Protein AF-A0A5D4K9P0-F1 (afdb_monomer_lite)

Foldseek 3Di:
DLCCQQDPPPNRDDNVRSVVVVVVLVVVQVCCCVPVVDDDDPVVSCVVVVSNVVVD

Structure (mmCIF, N/CA/C/O backbone):
data_AF-A0A5D4K9P0-F1
#
_entry.id   AF-A0A5D4K9P0-F1
#
loop_
_atom_site.group_PDB
_atom_site.id
_atom_site.type_symbol
_atom_site.label_atom_id
_atom_site.label_alt_id
_atom_site.label_comp_id
_atom_site.label_asym_id
_atom_site.label_entity_id
_atom_site.label_seq_id
_atom_site.pdbx_PDB_ins_code
_atom_site.Cartn_x
_atom_site.Cartn_y
_atom_site.Cartn_z
_atom_site.occupancy
_atom_site.B_iso_or_equiv
_atom_site.auth_seq_id
_atom_site.auth_comp_id
_atom_site.auth_asym_id
_atom_site.auth_atom_id
_atom_site.pdbx_PDB_model_num
ATOM 1 N N . LEU A 1 1 ? 4.413 -5.300 -1.023 1.00 87.75 1 LEU A N 1
ATOM 2 C CA . LEU A 1 1 ? 3.396 -4.383 -1.598 1.00 87.75 1 LEU A CA 1
ATOM 3 C C . LEU A 1 1 ? 3.957 -3.331 -2.568 1.00 87.75 1 LEU A C 1
ATOM 5 O O . LEU A 1 1 ? 3.474 -3.264 -3.689 1.00 87.75 1 LEU A O 1
ATOM 9 N N . TYR A 1 2 ? 4.969 -2.531 -2.196 1.00 91.56 2 TYR A N 1
ATOM 10 C CA . TYR A 1 2 ? 5.612 -1.594 -3.141 1.00 91.56 2 TYR A CA 1
ATOM 11 C C . TYR A 1 2 ? 6.120 -2.294 -4.404 1.00 91.56 2 TYR A C 1
ATOM 13 O O . TYR A 1 2 ? 5.757 -1.898 -5.505 1.00 91.56 2 TYR A O 1
ATOM 21 N N . HIS A 1 3 ? 6.877 -3.382 -4.219 1.00 91.44 3 HIS A N 1
ATOM 22 C CA . HIS A 1 3 ? 7.386 -4.194 -5.319 1.00 91.44 3 HIS A CA 1
ATOM 23 C C . HIS A 1 3 ? 6.252 -4.659 -6.242 1.00 91.44 3 HIS A C 1
ATOM 25 O O . HIS A 1 3 ? 6.255 -4.278 -7.403 1.00 91.44 3 HIS A O 1
ATOM 31 N N . TYR A 1 4 ? 5.230 -5.330 -5.691 1.00 91.62 4 TYR A N 1
ATOM 32 C CA . TYR A 1 4 ? 4.015 -5.735 -6.413 1.00 91.62 4 TYR A CA 1
ATOM 33 C C . TYR A 1 4 ? 3.423 -4.605 -7.272 1.00 91.62 4 TYR A C 1
ATOM 35 O O . TYR A 1 4 ? 3.196 -4.790 -8.462 1.00 91.62 4 TYR A O 1
ATOM 43 N N . TYR A 1 5 ? 3.233 -3.401 -6.719 1.00 92.19 5 TYR A N 1
ATOM 44 C CA . TYR A 1 5 ? 2.677 -2.287 -7.496 1.00 92.19 5 TYR A CA 1
ATOM 45 C C . TYR A 1 5 ? 3.590 -1.824 -8.631 1.00 92.19 5 TYR A C 1
ATOM 47 O O . TYR A 1 5 ? 3.089 -1.419 -9.678 1.00 92.19 5 TYR A O 1
ATOM 55 N N . THR A 1 6 ? 4.907 -1.882 -8.436 1.00 95.38 6 THR A N 1
ATOM 56 C CA . THR A 1 6 ? 5.889 -1.493 -9.456 1.00 95.38 6 THR A CA 1
ATOM 57 C C . THR A 1 6 ? 6.173 -2.581 -10.495 1.00 95.38 6 THR A C 1
ATOM 59 O O . THR A 1 6 ? 6.692 -2.253 -11.557 1.00 95.38 6 THR A O 1
ATOM 62 N N . THR A 1 7 ? 5.850 -3.850 -10.215 1.00 94.25 7 THR A N 1
ATOM 63 C CA . THR A 1 7 ? 6.203 -5.000 -11.074 1.00 94.25 7 THR A CA 1
ATOM 64 C C . THR A 1 7 ? 5.015 -5.819 -11.580 1.00 94.25 7 THR A C 1
ATOM 66 O O . THR A 1 7 ? 5.218 -6.762 -12.342 1.00 94.25 7 THR A O 1
ATOM 69 N N . ARG A 1 8 ? 3.776 -5.472 -11.210 1.00 92.25 8 ARG A N 1
ATOM 70 C CA . ARG A 1 8 ? 2.568 -6.144 -11.715 1.00 92.25 8 ARG A CA 1
ATOM 71 C C . ARG A 1 8 ? 2.467 -6.088 -13.242 1.00 92.25 8 ARG A C 1
ATOM 73 O O . ARG A 1 8 ? 2.810 -5.087 -13.868 1.00 92.25 8 ARG A O 1
ATOM 80 N N . THR A 1 9 ? 1.934 -7.158 -13.822 1.00 92.06 9 THR A N 1
ATOM 81 C CA . THR A 1 9 ? 1.819 -7.349 -15.277 1.00 92.06 9 THR A CA 1
ATOM 82 C C . THR A 1 9 ? 0.869 -6.349 -15.933 1.00 92.06 9 THR A C 1
ATOM 84 O O . THR A 1 9 ? 1.148 -5.855 -17.023 1.00 92.06 9 THR A O 1
ATOM 87 N N . VAL A 1 10 ? -0.235 -6.008 -15.263 1.00 93.00 10 VAL A N 1
ATOM 88 C CA . VAL A 1 10 ? -1.228 -5.048 -15.758 1.00 93.00 10 VAL A CA 1
ATOM 89 C C . VAL A 1 10 ? -1.055 -3.705 -15.046 1.00 93.00 10 VAL A C 1
ATOM 91 O O . VAL A 1 10 ? -1.228 -3.605 -13.831 1.00 93.00 10 VAL A O 1
ATOM 94 N N . ASN A 1 11 ? -0.757 -2.656 -15.819 1.00 93.50 11 ASN A N 1
ATOM 95 C CA . ASN A 1 11 ? -0.599 -1.272 -15.351 1.00 93.50 11 ASN A CA 1
ATOM 96 C C . ASN A 1 11 ? 0.425 -1.108 -14.201 1.00 93.50 11 ASN A C 1
ATOM 98 O O . ASN A 1 11 ? 0.046 -0.690 -13.100 1.00 93.50 11 ASN A O 1
ATOM 102 N N . PRO A 1 12 ? 1.712 -1.448 -14.393 1.00 95.12 12 PRO A N 1
ATOM 103 C CA . PRO A 1 12 ? 2.733 -1.226 -13.371 1.00 95.12 12 PRO A CA 1
ATOM 104 C C . PRO A 1 12 ? 2.817 0.260 -13.005 1.00 95.12 12 PRO A C 1
ATOM 106 O O . PRO A 1 12 ? 2.873 1.131 -13.872 1.00 95.12 12 PRO A O 1
ATOM 109 N N . LEU A 1 13 ? 2.821 0.555 -11.707 1.00 96.69 13 LEU A N 1
ATOM 110 C CA . LEU A 1 13 ? 2.901 1.923 -11.206 1.00 96.69 13 LEU A CA 1
ATOM 111 C C . LEU A 1 13 ? 4.349 2.415 -11.196 1.00 96.69 13 LEU A C 1
ATOM 113 O O . LEU A 1 13 ? 5.267 1.696 -10.789 1.00 96.69 13 LEU A O 1
ATOM 117 N N . LYS A 1 14 ? 4.563 3.684 -11.553 1.00 96.88 14 LYS A N 1
ATOM 118 C CA . LYS A 1 14 ? 5.863 4.343 -11.368 1.00 96.88 14 LYS A CA 1
ATOM 119 C C . LYS A 1 14 ? 6.134 4.548 -9.877 1.00 96.88 14 LYS A C 1
ATOM 121 O O . LYS A 1 14 ? 5.216 4.644 -9.064 1.00 96.88 14 LYS A O 1
ATOM 126 N N . LYS A 1 15 ? 7.413 4.709 -9.509 1.00 95.19 15 LYS A N 1
ATOM 127 C CA . LYS A 1 15 ? 7.863 4.837 -8.105 1.00 95.19 15 LYS A CA 1
ATOM 128 C C . LYS A 1 15 ? 7.017 5.820 -7.282 1.00 95.19 15 LYS A C 1
ATOM 130 O O . LYS A 1 15 ? 6.560 5.476 -6.199 1.00 95.19 15 LYS A O 1
ATOM 135 N N . LYS A 1 16 ? 6.765 7.026 -7.810 1.00 97.50 16 LYS A N 1
ATOM 136 C CA . LYS A 1 16 ? 5.971 8.058 -7.118 1.00 97.50 16 LYS A CA 1
ATOM 137 C C . LYS A 1 16 ? 4.502 7.657 -6.950 1.00 97.50 16 LYS A C 1
ATOM 139 O O . LYS A 1 16 ? 3.946 7.843 -5.876 1.00 97.50 16 LYS A O 1
ATOM 144 N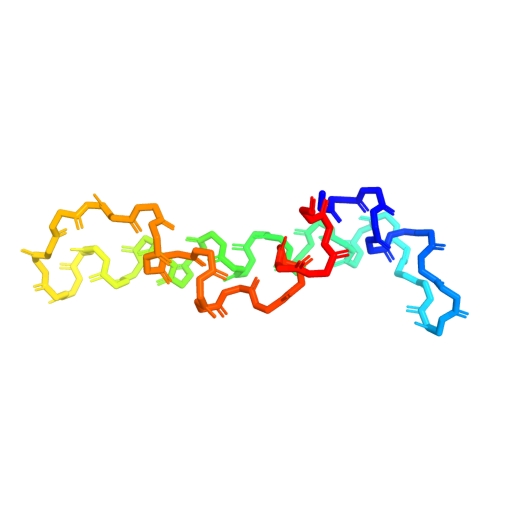 N . GLU A 1 17 ? 3.894 7.073 -7.976 1.00 96.75 17 GLU A N 1
ATOM 145 C CA . GLU A 1 17 ? 2.494 6.630 -7.947 1.00 96.75 17 GLU A CA 1
ATOM 146 C C . GLU A 1 17 ? 2.297 5.506 -6.926 1.00 96.75 17 GLU A C 1
ATOM 148 O O . GLU A 1 17 ? 1.379 5.560 -6.110 1.00 96.75 17 GLU A O 1
ATOM 153 N N . ALA A 1 18 ? 3.212 4.531 -6.905 1.00 95.75 18 ALA A N 1
ATOM 154 C CA . ALA A 1 18 ? 3.198 3.450 -5.927 1.00 95.75 18 ALA A CA 1
ATOM 155 C C . ALA A 1 18 ? 3.298 3.984 -4.487 1.00 95.75 18 ALA A C 1
ATOM 157 O O . ALA A 1 18 ? 2.561 3.526 -3.615 1.00 95.75 18 ALA A O 1
ATOM 158 N N . MET A 1 19 ? 4.15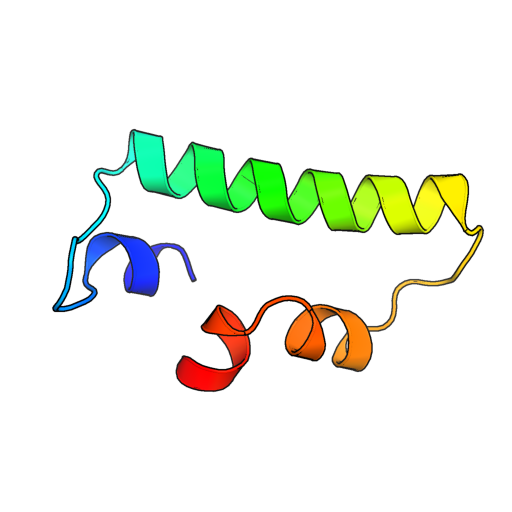4 4.981 -4.232 1.00 96.88 19 MET A N 1
ATOM 159 C CA . MET A 1 19 ? 4.243 5.626 -2.914 1.00 96.88 19 MET A CA 1
ATOM 160 C C . MET A 1 19 ? 2.934 6.312 -2.523 1.00 96.88 19 MET A 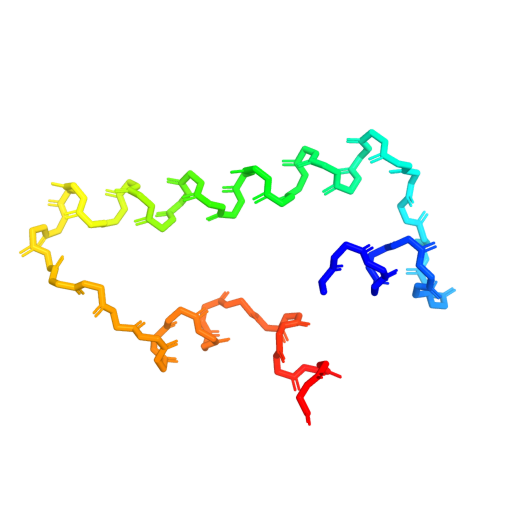C 1
ATOM 162 O O . MET A 1 19 ? 2.439 6.079 -1.423 1.00 96.88 19 MET A O 1
ATOM 166 N N . VAL A 1 20 ? 2.330 7.091 -3.426 1.00 97.06 20 VAL A N 1
ATOM 167 C CA . VAL A 1 20 ? 1.056 7.782 -3.157 1.00 97.06 20 VAL A CA 1
ATOM 168 C C . VAL A 1 20 ? -0.059 6.784 -2.830 1.00 97.06 20 VAL A C 1
ATOM 170 O O . VAL A 1 20 ? -0.786 6.977 -1.855 1.00 97.06 20 VAL A O 1
ATOM 173 N N . VAL A 1 21 ? -0.166 5.682 -3.580 1.00 94.44 21 VAL A N 1
ATOM 174 C CA . VAL A 1 21 ? -1.158 4.623 -3.317 1.00 94.44 21 VAL A CA 1
ATOM 175 C C . VAL A 1 21 ? -0.942 3.976 -1.948 1.00 94.44 21 VAL A C 1
ATOM 177 O O . VAL A 1 21 ? -1.906 3.757 -1.209 1.00 94.44 21 VAL A O 1
ATOM 180 N N . LEU A 1 22 ? 0.309 3.678 -1.590 1.00 93.38 22 LEU A N 1
ATOM 181 C CA . LEU A 1 22 ? 0.643 3.078 -0.298 1.00 93.38 22 LEU A CA 1
ATOM 182 C C . LEU A 1 22 ? 0.334 4.023 0.864 1.00 93.38 22 LEU A C 1
ATOM 184 O O . LEU A 1 22 ? -0.341 3.614 1.808 1.00 93.38 22 LEU A O 1
ATOM 188 N N . CYS A 1 23 ? 0.738 5.291 0.771 1.00 96.19 23 CYS A N 1
ATOM 189 C CA . CYS A 1 23 ? 0.393 6.307 1.763 1.00 96.19 23 CYS A CA 1
ATOM 190 C C . CYS A 1 23 ? -1.126 6.461 1.901 1.00 96.19 23 CYS A C 1
ATOM 192 O O . CYS A 1 23 ? -1.635 6.481 3.017 1.00 96.19 23 CYS A O 1
ATOM 194 N N . GLY A 1 24 ? -1.870 6.484 0.792 1.00 94.69 24 GLY A N 1
ATOM 195 C CA . GLY A 1 24 ? -3.332 6.547 0.818 1.00 94.69 24 GLY A CA 1
ATOM 196 C C . GLY A 1 24 ? -3.978 5.364 1.549 1.00 94.69 24 GLY A C 1
ATOM 197 O O . GLY A 1 24 ? -4.948 5.548 2.284 1.00 94.69 24 GLY A O 1
ATOM 198 N N . LYS A 1 25 ? -3.432 4.151 1.404 1.00 92.50 25 LYS A N 1
ATOM 199 C CA . LYS A 1 25 ? -3.896 2.970 2.155 1.00 92.50 25 LYS A CA 1
ATOM 200 C C . LYS A 1 25 ? -3.582 3.081 3.647 1.00 92.50 25 LYS A C 1
ATOM 202 O O . LYS A 1 25 ? -4.465 2.821 4.460 1.00 92.50 25 LYS A O 1
ATOM 207 N N . LEU A 1 26 ? -2.377 3.528 4.002 1.00 93.62 26 LEU A N 1
ATOM 208 C CA . LEU A 1 26 ? -1.995 3.769 5.399 1.00 93.62 26 LEU A CA 1
ATOM 209 C C . LEU A 1 26 ? -2.901 4.814 6.060 1.00 93.62 26 LEU A C 1
ATOM 211 O O . LEU A 1 26 ? -3.381 4.599 7.170 1.00 93.62 26 LEU A O 1
ATOM 215 N N . LEU A 1 27 ? -3.202 5.908 5.355 1.00 96.06 27 LEU A N 1
ATOM 216 C CA . LEU A 1 27 ? -4.101 6.951 5.848 1.00 96.06 27 LEU A CA 1
ATOM 217 C C . LEU A 1 27 ? -5.514 6.422 6.114 1.00 96.06 27 LEU A C 1
ATOM 219 O O . LEU A 1 27 ? -6.113 6.805 7.113 1.00 96.06 27 LEU A O 1
ATOM 223 N N . LYS A 1 28 ? -6.043 5.516 5.280 1.00 93.06 28 LYS A N 1
ATOM 224 C CA . LYS A 1 28 ? -7.353 4.884 5.524 1.00 93.06 28 LYS A CA 1
ATOM 225 C C . LYS A 1 28 ? -7.360 4.034 6.794 1.00 93.06 28 LYS A C 1
ATOM 227 O O . LYS A 1 28 ? -8.321 4.113 7.556 1.00 93.06 28 LYS A O 1
ATOM 232 N N . ILE A 1 29 ? -6.292 3.269 7.032 1.00 93.12 29 ILE A N 1
ATOM 233 C CA . ILE A 1 29 ? -6.139 2.468 8.254 1.00 93.12 29 ILE A CA 1
ATOM 234 C C . ILE A 1 29 ? -6.097 3.398 9.469 1.00 93.12 29 ILE A C 1
ATOM 236 O O . ILE A 1 29 ? -6.907 3.249 10.378 1.00 93.12 29 ILE A O 1
ATOM 240 N N . LEU A 1 30 ? -5.223 4.411 9.454 1.00 95.25 30 LEU A N 1
ATOM 241 C CA . LEU A 1 30 ? -5.114 5.388 10.544 1.00 95.25 30 LEU A CA 1
ATOM 242 C C . LEU A 1 30 ? -6.441 6.108 10.802 1.00 95.25 30 LEU A C 1
ATOM 244 O O . LEU A 1 30 ? -6.883 6.201 11.944 1.00 95.25 30 LEU A O 1
ATOM 248 N N . HIS A 1 31 ? -7.116 6.555 9.743 1.00 95.06 31 HIS A N 1
ATOM 249 C CA . HIS A 1 31 ? -8.427 7.182 9.843 1.00 95.06 31 HIS A CA 1
ATOM 250 C C . HIS A 1 31 ? -9.444 6.254 10.518 1.00 95.06 31 HIS A C 1
ATOM 252 O O . HIS A 1 31 ? -10.157 6.693 11.418 1.00 95.06 31 HIS A O 1
ATOM 258 N N . ALA A 1 32 ? -9.503 4.975 10.137 1.00 94.19 32 ALA A N 1
ATOM 259 C CA . ALA A 1 32 ? -10.405 4.006 10.756 1.00 94.19 32 ALA A CA 1
ATOM 260 C C . ALA A 1 32 ? -10.087 3.781 12.244 1.00 94.19 32 ALA A C 1
ATOM 262 O O . ALA A 1 32 ? -11.011 3.775 13.055 1.00 94.19 32 ALA A O 1
ATOM 263 N N . LEU A 1 33 ? -8.808 3.667 12.615 1.00 95.00 33 LEU A N 1
ATOM 264 C CA . LEU A 1 33 ? -8.390 3.533 14.017 1.00 95.00 33 LEU A CA 1
ATOM 265 C C . LEU A 1 33 ? -8.822 4.749 14.849 1.00 95.00 33 LEU A C 1
ATOM 267 O O . LEU A 1 33 ? -9.413 4.599 15.919 1.00 95.00 33 LEU A O 1
ATOM 271 N N . CYS A 1 34 ? -8.590 5.959 14.335 1.00 95.50 34 CYS A N 1
ATOM 272 C CA . CYS A 1 34 ? -8.938 7.197 15.031 1.00 95.50 34 CYS A CA 1
ATOM 273 C C . CYS A 1 34 ? -10.454 7.415 15.137 1.00 95.50 34 CYS A C 1
ATOM 275 O O . CYS A 1 34 ? -10.940 7.816 16.194 1.00 95.50 34 CYS A O 1
ATOM 277 N N . THR A 1 35 ? -11.199 7.163 14.058 1.00 97.00 35 THR A N 1
ATOM 278 C CA . THR A 1 35 ? -12.640 7.465 13.990 1.00 97.00 35 THR A CA 1
ATOM 279 C C . THR A 1 35 ? -13.505 6.392 14.628 1.00 97.00 35 THR A C 1
ATOM 281 O O . THR A 1 35 ? -14.445 6.721 15.347 1.00 97.00 35 THR A O 1
ATOM 284 N N . LYS A 1 36 ? -13.185 5.112 14.412 1.00 93.31 36 LYS A N 1
ATOM 285 C CA . LYS A 1 36 ? -13.970 3.990 14.942 1.00 93.31 36 LYS A CA 1
ATOM 286 C C . LYS A 1 36 ? -13.545 3.576 16.352 1.00 93.31 36 LYS A C 1
ATOM 288 O O . LYS A 1 36 ? -14.213 2.738 16.944 1.00 93.31 36 LYS A O 1
ATOM 293 N N . ARG A 1 37 ? -12.456 4.150 16.887 1.00 92.44 37 ARG A N 1
ATOM 294 C CA . ARG A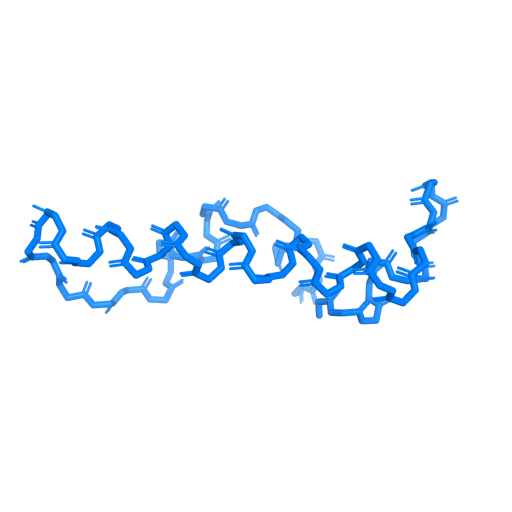 1 37 ? -11.897 3.830 18.217 1.00 92.44 37 ARG A CA 1
ATOM 295 C C . ARG A 1 37 ? -11.655 2.326 18.406 1.00 92.44 37 ARG A C 1
ATOM 297 O O . ARG A 1 37 ? -11.854 1.785 19.488 1.00 92.44 37 ARG A O 1
ATOM 304 N N . VAL A 1 38 ? -11.237 1.654 17.335 1.00 91.38 38 VAL A N 1
ATOM 305 C CA . VAL A 1 38 ? -10.931 0.220 17.336 1.00 91.38 38 VAL A CA 1
ATOM 306 C C . VAL A 1 38 ? -9.430 -0.006 17.449 1.00 91.38 38 VAL A C 1
ATOM 308 O O . VAL A 1 38 ? -8.630 0.806 16.984 1.00 91.38 38 VAL A O 1
ATOM 311 N N . HIS A 1 39 ? -9.052 -1.135 18.042 1.00 94.19 39 HIS A N 1
ATOM 312 C CA . HIS A 1 39 ? -7.668 -1.589 18.026 1.00 94.19 39 HIS A CA 1
ATOM 313 C C . HIS A 1 39 ? -7.274 -2.039 16.620 1.00 94.19 39 HIS A C 1
ATOM 315 O O . HIS A 1 39 ? -8.108 -2.503 15.838 1.00 94.19 39 HIS A O 1
ATOM 321 N N . PHE A 1 40 ? -5.986 -1.914 16.310 1.00 94.62 40 PHE A N 1
ATOM 322 C CA . PHE A 1 40 ? -5.449 -2.448 15.071 1.00 94.62 40 PHE A CA 1
ATOM 323 C C . PHE A 1 40 ? -5.640 -3.965 15.017 1.00 94.62 40 PHE A C 1
ATOM 325 O O . PHE A 1 40 ? -5.313 -4.676 15.966 1.00 94.62 40 PHE A O 1
ATOM 332 N N . ASN A 1 41 ? -6.178 -4.444 13.897 1.00 93.81 41 ASN A N 1
ATOM 333 C CA . ASN A 1 41 ? -6.387 -5.855 13.622 1.00 93.81 41 ASN A CA 1
ATOM 334 C C . ASN A 1 41 ? -5.800 -6.165 12.243 1.00 93.81 41 ASN A C 1
ATOM 336 O O . ASN A 1 41 ? -6.274 -5.661 11.223 1.00 93.81 41 ASN A O 1
ATOM 340 N N . GLU A 1 42 ? -4.758 -6.989 12.233 1.00 91.38 42 GLU A N 1
ATOM 341 C CA . GLU A 1 42 ? -4.033 -7.360 11.023 1.00 91.38 42 GLU A CA 1
ATOM 342 C C . GLU A 1 42 ? -4.914 -8.121 10.028 1.00 91.38 42 GLU A C 1
ATOM 344 O O . GLU A 1 42 ? -4.906 -7.801 8.843 1.00 91.38 42 GLU A O 1
ATOM 349 N N . SER A 1 43 ? -5.718 -9.080 10.493 1.00 90.75 43 SER A N 1
ATOM 350 C CA . SER A 1 43 ? -6.591 -9.874 9.623 1.00 90.75 43 SER A CA 1
ATOM 351 C C . SER A 1 43 ? -7.609 -8.996 8.893 1.00 90.75 43 SER A C 1
ATOM 353 O O . SER A 1 43 ? -7.834 -9.178 7.697 1.00 90.75 43 SER A O 1
ATOM 355 N N . LEU A 1 44 ? -8.173 -8.000 9.585 1.00 89.62 44 LEU A N 1
ATOM 356 C CA . LEU A 1 44 ? -9.063 -7.011 8.970 1.00 89.62 44 LEU A CA 1
ATOM 357 C C . LEU A 1 44 ? -8.315 -6.115 7.976 1.00 89.62 44 LEU A C 1
ATOM 359 O O . LEU A 1 44 ? -8.819 -5.867 6.885 1.00 89.62 44 LEU A O 1
ATOM 363 N N . MET A 1 45 ? -7.099 -5.672 8.309 1.00 90.94 45 MET A N 1
ATOM 364 C CA . MET A 1 45 ? -6.276 -4.881 7.389 1.00 90.94 45 MET A CA 1
ATOM 365 C C . MET A 1 45 ? -5.956 -5.656 6.103 1.00 90.94 45 MET A C 1
ATOM 367 O O . MET A 1 45 ? -6.052 -5.094 5.012 1.00 90.94 45 MET A O 1
ATOM 371 N N . ILE A 1 46 ? -5.563 -6.928 6.216 1.00 88.69 46 ILE A N 1
ATOM 372 C CA . ILE A 1 46 ? -5.247 -7.783 5.064 1.00 88.69 46 ILE A CA 1
ATOM 373 C C . ILE A 1 46 ? -6.496 -7.996 4.201 1.00 88.69 46 ILE A C 1
ATOM 375 O O . ILE A 1 46 ? -6.396 -7.914 2.978 1.00 88.69 46 ILE A O 1
ATOM 379 N N . ALA A 1 47 ? -7.667 -8.198 4.816 1.00 87.06 47 ALA A N 1
ATOM 380 C CA . ALA A 1 47 ? -8.936 -8.308 4.098 1.00 87.06 47 ALA A CA 1
ATOM 381 C C . ALA A 1 47 ? -9.310 -7.010 3.352 1.00 87.06 47 ALA A C 1
ATOM 383 O O . ALA A 1 47 ? -9.678 -7.063 2.181 1.00 87.06 47 ALA A O 1
ATOM 384 N N . ASP A 1 48 ? -9.148 -5.841 3.981 1.00 84.56 48 ASP A N 1
ATOM 385 C CA . ASP A 1 48 ? -9.427 -4.536 3.356 1.00 84.56 48 ASP A CA 1
ATOM 386 C C . ASP A 1 48 ? -8.441 -4.200 2.218 1.00 84.56 48 ASP A C 1
ATOM 388 O O . ASP A 1 48 ? -8.748 -3.449 1.282 1.00 84.56 48 ASP A O 1
ATOM 392 N N . LEU A 1 49 ? -7.220 -4.735 2.276 1.00 86.75 49 LEU A N 1
ATOM 393 C CA . LEU A 1 49 ? -6.192 -4.560 1.258 1.00 86.75 49 LEU A CA 1
ATOM 394 C C . LEU A 1 49 ? -6.079 -5.827 0.398 1.00 86.75 49 LEU A C 1
ATOM 396 O O . LEU A 1 49 ? -5.093 -6.541 0.488 1.00 86.75 49 LEU A O 1
ATOM 400 N N . HIS A 1 50 ? -7.013 -6.028 -0.535 1.00 76.19 50 HIS A N 1
ATOM 401 C CA . HIS A 1 50 ? -7.044 -7.170 -1.475 1.00 76.19 50 HIS A CA 1
ATOM 402 C C . HIS A 1 50 ? -5.687 -7.480 -2.152 1.00 76.19 50 HIS A C 1
ATOM 404 O O . HIS A 1 50 ? -5.297 -8.626 -2.320 1.00 76.19 50 HIS A O 1
ATOM 410 N N . CYS A 1 51 ? -4.900 -6.450 -2.470 1.00 74.56 51 CYS A N 1
ATOM 411 C CA . CYS A 1 51 ? -3.542 -6.581 -3.015 1.00 74.56 51 CYS A CA 1
ATOM 412 C C . CYS A 1 51 ? -2.518 -7.263 -2.080 1.00 74.56 51 CYS A C 1
ATOM 414 O O . CYS A 1 51 ? -1.427 -7.601 -2.524 1.00 74.56 51 CYS A O 1
ATOM 416 N N . LEU A 1 52 ? -2.806 -7.374 -0.780 1.00 73.12 52 LEU A N 1
ATOM 417 C CA . LEU A 1 52 ? -2.021 -8.165 0.169 1.00 73.12 52 LEU A CA 1
ATOM 418 C C . LEU A 1 52 ? -2.412 -9.642 0.120 1.00 73.12 52 LEU A C 1
ATOM 420 O O . LEU A 1 52 ? -1.541 -10.472 0.331 1.00 73.12 52 LEU A O 1
ATOM 424 N N . GLN A 1 53 ? -3.669 -9.968 -0.200 1.00 70.94 53 GLN A N 1
ATOM 425 C CA . GLN A 1 53 ? -4.110 -11.357 -0.362 1.00 70.94 53 GLN A CA 1
ATOM 426 C C . GLN A 1 53 ? -3.461 -12.011 -1.584 1.00 70.94 53 GLN A C 1
ATOM 428 O O . GLN A 1 53 ? -3.064 -13.161 -1.514 1.00 70.94 53 GLN A O 1
ATOM 433 N N . GLU A 1 54 ? -3.296 -11.269 -2.682 1.00 65.69 54 GLU A N 1
ATOM 434 C CA . GLU A 1 54 ? -2.604 -11.762 -3.887 1.00 65.69 54 GLU A CA 1
ATOM 435 C C . GLU A 1 54 ? -1.085 -11.925 -3.704 1.00 65.69 54 GLU A C 1
ATOM 437 O O . GLU A 1 54 ? -0.424 -12.541 -4.537 1.00 65.69 54 GLU A O 1
ATOM 442 N N . ALA A 1 55 ? -0.516 -11.312 -2.664 1.00 59.91 55 ALA A N 1
ATOM 443 C CA . ALA A 1 55 ? 0.920 -11.313 -2.395 1.00 59.91 55 ALA A CA 1
ATOM 444 C C . ALA A 1 55 ? 1.334 -12.268 -1.259 1.00 59.91 55 ALA A C 1
ATOM 446 O O .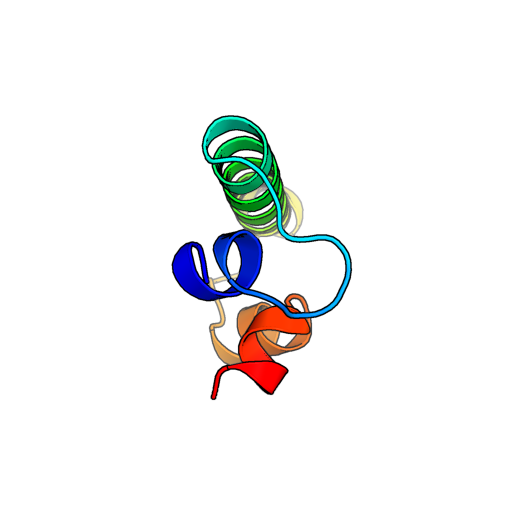 ALA A 1 55 ? 2.532 -12.342 -0.976 1.00 59.91 55 ALA A O 1
ATOM 447 N N . ALA A 1 56 ? 0.369 -12.915 -0.597 1.00 54.19 56 ALA A N 1
ATOM 448 C CA . ALA A 1 56 ? 0.562 -13.910 0.459 1.00 54.19 56 ALA A CA 1
ATOM 449 C C . ALA A 1 56 ? 0.519 -15.325 -0.130 1.00 54.19 56 ALA A C 1
ATOM 451 O O . ALA A 1 56 ? 1.319 -16.163 0.340 1.00 54.19 56 ALA A O 1
#

Organism: NCBI:txid218284
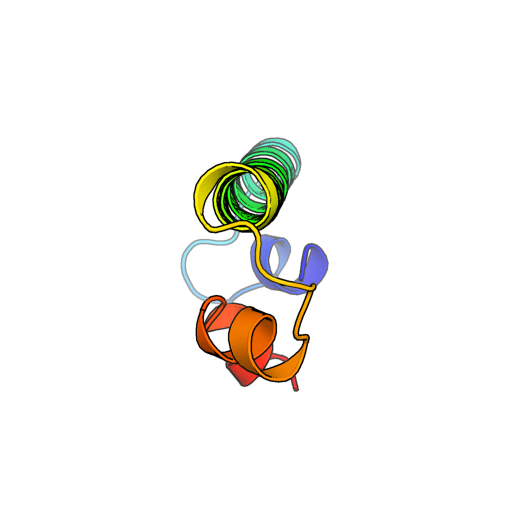
pLDDT: mean 90.11, std 9.25, range [54.19, 97.5]

Radius of gyration: 12.56 Å; chains: 1; bounding box: 22×22×34 Å

Secondary structure (DSSP, 8-state):
-HHHHHH-SSSPPPHHHHHHHHHHHHHHHHHHHHHH-PPP-HHHHHHH-HHHHTT-

Sequence (56 aa):
LYHYYTTRTVNPLKKKEAMVVLCGKLLKILHALCTKRVHFNESLMIADLHCLQEAA